Protein AF-A0A2R5GKS1-F1 (afdb_monomer)

Solvent-accessible surface area (backbone atoms only — not comparable to full-atom values): 8766 Å² total; per-residue (Å²): 135,91,81,85,89,78,91,80,81,82,84,73,78,76,71,81,72,79,68,82,70,74,84,66,84,67,75,66,77,60,53,44,50,83,87,77,69,72,64,40,99,83,60,51,56,92,70,84,82,55,65,51,58,70,68,56,69,75,50,54,72,68,56,51,54,52,48,49,53,53,48,49,44,53,51,51,18,53,49,47,48,46,50,50,21,56,75,70,74,42,83,54,73,51,62,64,53,60,56,35,47,52,50,25,54,51,36,50,54,51,53,53,50,53,51,53,51,52,52,50,54,53,50,54,50,55,63,63,54,51,65,62,58,65,63,63,72,75,75,121

Nearest PDB structures (foldseek):
  8any-assembly1_Y  TM=9.405E-01  e=8.707E-08  Homo sapiens
  6gaw-assembly1_B2  TM=9.297E-01  e=1.947E-07  Sus scrofa
  6zsb-assembly1_XY  TM=9.346E-01  e=1.457E-06  Homo sapiens
  7a5f-assembly1_Y3  TM=9.321E-01  e=2.445E-06  Homo sapiens
  9g6k-assembly1_Lg  TM=7.516E-01  e=5.779E-05  To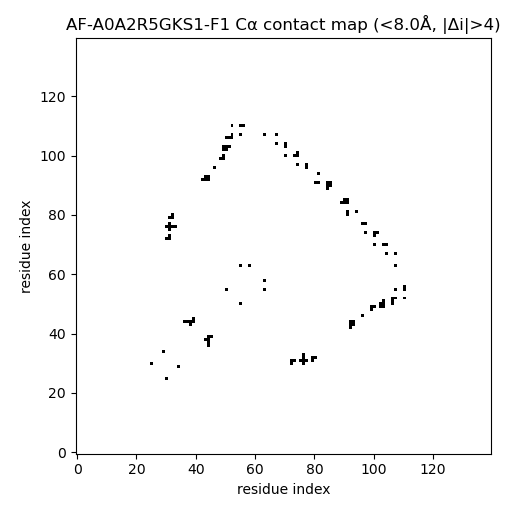xoplasma gondii

Structure (mmCIF, N/CA/C/O backbone):
data_AF-A0A2R5GKS1-F1
#
_entry.id   AF-A0A2R5GKS1-F1
#
loop_
_atom_site.group_PDB
_atom_site.id
_atom_site.type_symbol
_atom_site.label_atom_id
_atom_site.label_alt_id
_atom_site.label_comp_id
_atom_site.label_asym_id
_atom_site.label_entity_id
_atom_site.label_seq_id
_atom_site.pdbx_PDB_ins_code
_atom_site.Cartn_x
_atom_site.Cartn_y
_atom_site.Cartn_z
_atom_site.occupancy
_atom_site.B_iso_or_equiv
_atom_site.auth_seq_id
_atom_site.auth_comp_id
_atom_site.auth_asym_id
_atom_site.auth_atom_id
_atom_site.pdbx_PDB_model_num
ATOM 1 N N . MET A 1 1 ? 81.999 1.667 -8.597 1.00 43.00 1 MET A N 1
ATOM 2 C CA . MET A 1 1 ? 81.375 2.590 -9.567 1.00 43.00 1 MET A CA 1
ATOM 3 C C . MET A 1 1 ? 79.863 2.513 -9.422 1.00 43.00 1 MET A C 1
ATOM 5 O O . MET A 1 1 ? 79.285 1.482 -9.735 1.00 43.00 1 MET A O 1
ATOM 9 N N . LEU A 1 2 ? 79.250 3.573 -8.886 1.00 41.72 2 LEU A N 1
ATOM 10 C CA . LEU A 1 2 ? 77.799 3.780 -8.851 1.00 41.72 2 LEU A CA 1
ATOM 11 C C . LEU A 1 2 ? 77.247 3.908 -10.277 1.00 41.72 2 LEU A C 1
ATOM 13 O O . LEU A 1 2 ? 77.771 4.713 -11.044 1.00 41.72 2 LEU A O 1
ATOM 17 N N . ARG A 1 3 ? 76.122 3.250 -10.575 1.00 40.34 3 ARG A N 1
ATOM 18 C CA . ARG A 1 3 ? 75.116 3.781 -11.506 1.00 40.34 3 ARG A CA 1
ATOM 19 C C . ARG A 1 3 ? 73.711 3.455 -11.003 1.00 40.34 3 ARG A C 1
ATOM 21 O O . ARG A 1 3 ? 73.322 2.300 -10.896 1.00 40.34 3 ARG A O 1
ATOM 28 N N . ALA A 1 4 ? 73.004 4.527 -10.663 1.00 39.84 4 ALA A N 1
ATOM 29 C CA . ALA A 1 4 ? 71.576 4.594 -10.394 1.00 39.84 4 ALA A CA 1
ATOM 30 C C . ALA A 1 4 ? 70.782 4.791 -11.703 1.00 39.84 4 ALA A C 1
ATOM 32 O O . ALA A 1 4 ? 71.391 4.966 -12.760 1.00 39.84 4 ALA A O 1
ATOM 33 N N . ALA A 1 5 ? 69.450 4.901 -11.553 1.00 39.59 5 ALA A N 1
ATOM 34 C CA . ALA A 1 5 ? 68.423 5.335 -12.521 1.00 39.59 5 ALA A CA 1
ATOM 35 C C . ALA A 1 5 ? 67.698 4.159 -13.222 1.00 39.59 5 ALA A C 1
ATOM 37 O O . ALA A 1 5 ? 68.343 3.267 -13.747 1.00 39.59 5 ALA A O 1
ATOM 38 N N . ARG A 1 6 ? 66.363 4.074 -13.319 1.00 37.34 6 ARG A N 1
ATOM 39 C CA . ARG A 1 6 ? 65.257 4.993 -12.995 1.00 37.34 6 ARG A CA 1
ATOM 40 C C . ARG A 1 6 ? 63.947 4.208 -13.167 1.00 37.34 6 ARG A C 1
ATOM 42 O O . ARG A 1 6 ? 63.742 3.608 -14.217 1.00 37.34 6 ARG A O 1
ATOM 49 N N . ALA A 1 7 ? 63.061 4.231 -12.174 1.00 41.34 7 ALA A N 1
ATOM 50 C CA . ALA A 1 7 ? 61.685 3.761 -12.329 1.00 41.34 7 ALA A CA 1
ATOM 51 C C . ALA A 1 7 ? 60.880 4.811 -13.115 1.00 41.34 7 ALA A C 1
ATOM 53 O O . ALA A 1 7 ? 60.868 5.986 -12.742 1.00 41.34 7 ALA A O 1
ATOM 54 N N . ALA A 1 8 ? 60.231 4.405 -14.208 1.00 45.56 8 ALA A N 1
ATOM 55 C CA . ALA A 1 8 ? 59.293 5.235 -14.959 1.00 45.56 8 ALA A CA 1
ATOM 56 C C . ALA A 1 8 ? 57.865 4.793 -14.615 1.00 45.56 8 ALA A C 1
ATOM 58 O O . ALA A 1 8 ? 57.483 3.648 -14.846 1.00 45.56 8 ALA A O 1
ATOM 59 N N . GLY A 1 9 ? 57.118 5.700 -13.985 1.00 36.62 9 GLY A N 1
ATOM 60 C CA . GLY A 1 9 ? 55.786 5.455 -13.451 1.00 36.62 9 GLY A CA 1
ATOM 61 C C . GLY A 1 9 ? 54.719 5.283 -14.529 1.00 36.62 9 GLY A C 1
ATOM 62 O O . GLY A 1 9 ? 54.640 6.055 -15.482 1.00 36.62 9 GLY A O 1
ATOM 63 N N . ALA A 1 10 ? 53.851 4.295 -14.321 1.00 44.72 10 ALA A N 1
ATOM 64 C CA . ALA A 1 10 ? 52.576 4.191 -15.010 1.00 44.72 10 ALA A CA 1
ATOM 65 C C . ALA A 1 10 ? 51.604 5.225 -14.418 1.00 44.72 10 ALA A C 1
ATOM 67 O O . ALA A 1 10 ? 51.162 5.104 -13.274 1.00 44.72 10 ALA A O 1
ATOM 68 N N . LEU A 1 11 ? 51.270 6.254 -15.198 1.00 41.47 11 LEU A N 1
ATOM 69 C CA . LEU A 1 11 ? 50.179 7.181 -14.902 1.00 41.47 11 LEU A CA 1
ATOM 70 C C . LEU A 1 11 ? 48.841 6.458 -15.112 1.00 41.47 11 LEU A C 1
ATOM 72 O O . LEU A 1 11 ? 48.216 6.552 -16.165 1.00 41.47 11 LEU A O 1
ATOM 76 N N . ALA A 1 12 ? 48.396 5.721 -14.096 1.00 51.88 12 ALA A N 1
ATOM 77 C CA . ALA A 1 12 ? 47.012 5.285 -14.004 1.00 51.88 12 ALA A CA 1
ATOM 78 C C . ALA A 1 12 ? 46.148 6.517 -13.697 1.00 51.88 12 ALA A C 1
ATOM 80 O O . ALA A 1 12 ? 46.089 6.989 -12.560 1.00 51.88 12 ALA A O 1
ATOM 81 N N . GLY A 1 13 ? 45.497 7.062 -14.726 1.00 43.28 13 GLY A N 1
ATOM 82 C CA . GLY A 1 13 ? 44.463 8.075 -14.557 1.00 43.28 13 GLY A CA 1
ATOM 83 C C . GLY A 1 13 ? 43.377 7.538 -13.628 1.00 43.28 13 GLY A C 1
ATOM 84 O O . GLY A 1 13 ? 42.601 6.660 -14.006 1.00 43.28 13 GLY A O 1
ATOM 85 N N . ARG A 1 14 ? 43.336 8.047 -12.392 1.00 49.50 14 ARG A N 1
ATOM 86 C CA . ARG A 1 14 ? 42.226 7.820 -11.466 1.00 49.50 14 ARG A CA 1
ATOM 87 C C . ARG A 1 14 ? 40.958 8.333 -12.141 1.00 49.50 14 ARG A C 1
ATOM 89 O O . ARG A 1 14 ? 40.774 9.540 -12.272 1.00 49.50 14 ARG A O 1
ATOM 96 N N . ARG A 1 15 ? 40.076 7.422 -12.564 1.00 52.66 15 ARG A N 1
ATOM 97 C CA . ARG A 1 15 ? 38.687 7.791 -12.852 1.00 52.66 15 ARG A CA 1
ATOM 98 C C . ARG A 1 15 ? 38.113 8.360 -11.553 1.00 52.66 15 ARG A C 1
ATOM 100 O O . ARG A 1 15 ? 38.310 7.727 -10.511 1.00 52.66 15 ARG A O 1
ATOM 107 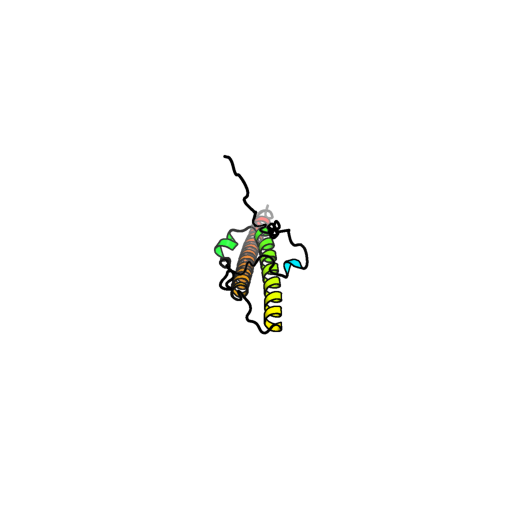N N . PRO A 1 16 ? 37.445 9.523 -11.571 1.00 43.19 16 PRO A N 1
ATOM 108 C CA . PRO A 1 16 ? 36.733 9.979 -10.395 1.00 43.19 16 PRO A CA 1
ATOM 109 C C . PRO A 1 16 ? 35.674 8.922 -10.085 1.00 43.19 16 PRO A C 1
ATOM 111 O O . PRO A 1 16 ? 34.729 8.726 -10.846 1.00 43.19 16 PRO A O 1
ATOM 114 N N . THR A 1 17 ? 35.867 8.191 -8.989 1.00 58.03 17 THR A N 1
ATOM 115 C CA . THR A 1 17 ? 34.786 7.448 -8.356 1.00 58.03 17 THR A CA 1
ATOM 116 C C . THR A 1 17 ? 33.742 8.498 -8.021 1.00 58.03 17 THR A C 1
ATOM 118 O O . THR A 1 17 ? 34.000 9.356 -7.173 1.00 58.03 17 THR A O 1
ATOM 121 N N . VAL A 1 18 ? 32.617 8.500 -8.738 1.00 58.69 18 VAL A N 1
ATOM 122 C CA . VAL A 1 18 ? 31.450 9.292 -8.354 1.00 58.69 18 VAL A CA 1
ATOM 123 C C . VAL A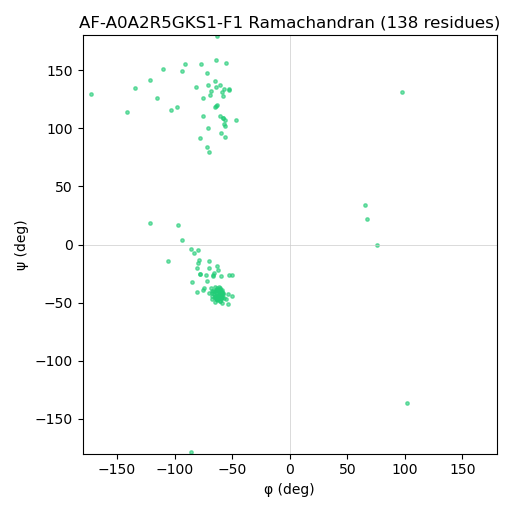 1 18 ? 31.122 8.829 -6.943 1.00 58.69 18 VAL A C 1
ATOM 125 O O . VAL A 1 18 ? 30.652 7.711 -6.750 1.00 58.69 18 VAL A O 1
ATOM 128 N N . GLY A 1 19 ? 31.515 9.636 -5.956 1.00 46.16 19 GLY A N 1
ATOM 129 C CA . GLY A 1 19 ? 31.265 9.344 -4.556 1.00 46.16 19 GLY A CA 1
ATOM 130 C C . GLY A 1 19 ? 29.779 9.079 -4.403 1.00 46.16 19 GLY A C 1
ATOM 131 O O . GLY A 1 19 ? 28.972 9.819 -4.972 1.00 46.16 19 GLY A O 1
ATOM 132 N N . ALA A 1 20 ? 29.440 8.000 -3.695 1.00 57.28 20 ALA A N 1
ATOM 133 C CA . ALA A 1 20 ? 28.069 7.656 -3.363 1.00 57.28 20 ALA A CA 1
ATOM 134 C C . ALA A 1 20 ? 27.382 8.925 -2.847 1.00 57.28 20 ALA A C 1
ATOM 136 O O . ALA A 1 20 ? 27.707 9.433 -1.770 1.00 57.28 20 ALA A O 1
ATOM 137 N N . ARG A 1 21 ? 26.496 9.496 -3.673 1.00 48.41 21 ARG A N 1
ATOM 138 C CA . ARG A 1 21 ? 25.692 10.641 -3.263 1.00 48.41 21 ARG A CA 1
ATOM 139 C C . ARG A 1 21 ? 24.927 10.176 -2.026 1.00 48.41 21 ARG A C 1
ATOM 141 O O . ARG A 1 21 ? 24.276 9.132 -2.110 1.00 48.41 21 ARG A O 1
ATOM 148 N N . PRO A 1 22 ? 24.972 10.906 -0.897 1.00 48.22 22 PRO A N 1
ATOM 149 C CA . PRO A 1 22 ? 24.024 10.635 0.172 1.00 48.22 22 PRO A CA 1
ATOM 150 C C . PRO A 1 22 ? 22.634 10.685 -0.461 1.00 48.22 22 PRO A C 1
ATOM 152 O O . PRO A 1 22 ? 22.384 11.578 -1.275 1.00 48.22 22 PRO A O 1
ATOM 155 N N . ALA A 1 23 ? 21.784 9.698 -0.163 1.00 56.12 23 ALA A N 1
ATOM 156 C CA . ALA A 1 23 ? 20.437 9.602 -0.712 1.00 56.12 23 ALA A CA 1
ATOM 157 C C . ALA A 1 23 ? 19.691 10.901 -0.389 1.00 56.12 23 ALA A C 1
ATOM 159 O O . ALA A 1 23 ? 19.152 11.073 0.704 1.00 56.12 23 ALA A O 1
ATOM 160 N N . ALA A 1 24 ? 19.740 11.857 -1.318 1.00 56.25 24 ALA A N 1
ATOM 161 C CA . ALA A 1 24 ? 19.041 13.112 -1.184 1.00 56.25 24 ALA A CA 1
ATOM 162 C C . ALA A 1 24 ? 17.576 12.744 -0.993 1.00 56.25 24 ALA A C 1
ATOM 164 O O . ALA A 1 24 ? 17.062 11.874 -1.700 1.00 56.25 24 ALA A O 1
ATOM 165 N N . VAL A 1 25 ? 16.918 13.364 -0.014 1.00 60.22 25 VAL A N 1
ATOM 166 C CA . VAL A 1 25 ? 15.468 13.260 0.109 1.00 60.22 25 VAL A CA 1
ATOM 167 C C . VAL A 1 25 ? 14.909 13.825 -1.192 1.00 60.22 25 VAL A C 1
ATOM 169 O O . VAL A 1 25 ? 14.831 15.042 -1.355 1.00 60.22 25 VAL A O 1
ATOM 172 N N . THR A 1 26 ? 14.609 12.949 -2.148 1.00 63.84 26 THR A N 1
ATOM 173 C CA . THR A 1 26 ? 13.993 13.318 -3.411 1.00 63.84 26 THR A CA 1
ATOM 174 C C . THR A 1 26 ? 12.613 13.841 -3.067 1.00 63.84 26 THR A C 1
ATOM 176 O O . THR A 1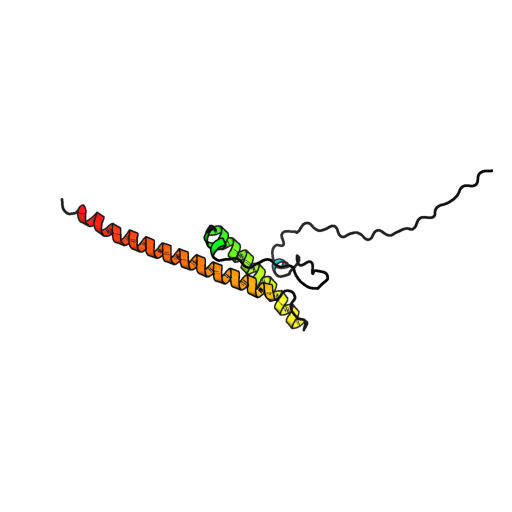 26 ? 11.813 13.157 -2.432 1.00 63.84 26 THR A O 1
ATOM 179 N N . ARG A 1 27 ? 12.387 15.113 -3.390 1.00 75.81 27 ARG A N 1
ATOM 180 C CA . ARG A 1 27 ? 11.109 15.792 -3.206 1.00 75.81 27 ARG A CA 1
ATOM 181 C C . ARG A 1 27 ? 10.593 16.153 -4.589 1.00 75.81 27 ARG A C 1
ATOM 183 O O . ARG A 1 27 ? 11.306 16.807 -5.346 1.00 75.81 27 ARG A O 1
ATOM 190 N N . GLY A 1 28 ? 9.368 15.746 -4.911 1.00 86.50 28 GLY A N 1
ATOM 191 C CA . GLY A 1 28 ? 8.703 16.124 -6.162 1.00 86.50 28 GLY A CA 1
ATOM 192 C C . GLY A 1 28 ? 8.717 15.027 -7.227 1.00 86.50 28 GLY A C 1
ATOM 193 O O . GLY A 1 28 ? 8.422 13.872 -6.928 1.00 86.50 28 GLY A O 1
ATOM 194 N N . ILE A 1 29 ? 9.003 15.388 -8.484 1.00 87.81 29 ILE A N 1
ATOM 195 C CA . ILE A 1 29 ? 8.821 14.488 -9.641 1.00 87.81 29 ILE A CA 1
ATOM 196 C C . ILE A 1 29 ? 9.768 13.281 -9.628 1.00 87.81 29 ILE A C 1
ATOM 198 O O . ILE A 1 29 ? 9.426 12.217 -10.132 1.00 87.81 29 ILE A O 1
ATOM 202 N N . GLU A 1 30 ? 10.919 13.424 -8.975 1.00 86.75 30 GLU A N 1
ATOM 203 C CA . GLU A 1 30 ? 11.917 12.363 -8.819 1.00 86.75 30 GLU A CA 1
ATOM 204 C C . GLU A 1 30 ? 11.379 11.156 -8.034 1.00 86.75 30 GLU A C 1
ATOM 206 O O . GLU A 1 30 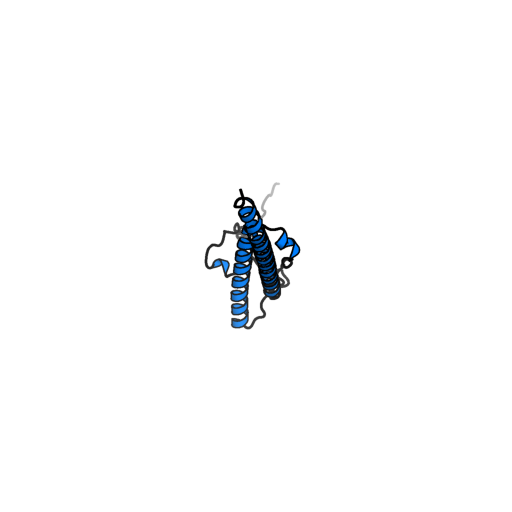? 11.883 10.047 -8.173 1.00 86.75 30 GLU A O 1
ATOM 211 N N . GLU A 1 31 ? 10.326 11.333 -7.227 1.00 88.25 31 GLU A N 1
ATOM 212 C CA . GLU A 1 31 ? 9.699 10.236 -6.478 1.00 88.25 31 GLU A CA 1
ATOM 213 C C . GLU A 1 31 ? 8.942 9.244 -7.382 1.00 88.25 31 GLU A C 1
ATOM 215 O O . GLU A 1 31 ? 8.596 8.152 -6.931 1.00 88.25 31 GLU A O 1
ATOM 220 N N . PHE A 1 32 ? 8.686 9.603 -8.645 1.00 89.44 32 PHE A N 1
ATOM 221 C CA . PHE A 1 32 ? 8.052 8.731 -9.638 1.00 89.44 32 PHE A CA 1
ATOM 222 C C . PHE A 1 32 ? 9.039 7.822 -10.376 1.00 89.44 32 PHE A C 1
ATOM 224 O O . PHE A 1 32 ? 8.601 6.998 -11.180 1.00 89.44 32 PHE A O 1
ATOM 231 N N . PHE A 1 33 ? 10.340 7.950 -10.124 1.00 87.69 33 PHE A N 1
ATOM 232 C CA . PHE A 1 33 ? 11.374 7.156 -10.780 1.00 87.69 33 PHE A CA 1
ATOM 233 C C . PHE A 1 33 ? 12.179 6.375 -9.740 1.00 87.69 33 PHE A C 1
ATOM 235 O O . PHE A 1 33 ? 12.452 6.870 -8.643 1.00 87.69 33 PHE A O 1
ATOM 242 N N . ASP A 1 34 ? 12.560 5.137 -10.062 1.00 80.75 34 ASP A N 1
ATOM 243 C CA . ASP A 1 34 ? 13.379 4.329 -9.163 1.00 80.75 34 ASP A CA 1
ATOM 244 C C . ASP A 1 34 ? 14.847 4.769 -9.235 1.00 80.75 34 ASP A C 1
ATOM 246 O O . ASP A 1 34 ? 15.632 4.318 -10.066 1.00 80.75 34 ASP A O 1
ATOM 250 N N . VAL A 1 35 ? 15.213 5.699 -8.353 1.00 69.38 35 VAL A N 1
ATOM 251 C CA . VAL A 1 35 ? 16.599 6.169 -8.178 1.00 69.38 35 VAL A CA 1
ATOM 252 C C . VAL A 1 35 ? 17.421 5.187 -7.326 1.00 69.38 35 VAL A C 1
ATOM 254 O O . VAL A 1 35 ? 18.644 5.279 -7.280 1.00 69.38 35 VAL A O 1
ATOM 257 N N . ARG A 1 36 ? 16.759 4.262 -6.612 1.00 61.72 36 ARG A N 1
ATOM 258 C CA . ARG A 1 36 ? 17.367 3.406 -5.576 1.00 61.72 36 ARG A CA 1
ATOM 259 C C . ARG A 1 36 ? 17.583 1.961 -6.011 1.00 61.72 36 ARG A C 1
ATOM 261 O O . ARG A 1 36 ? 18.307 1.245 -5.327 1.00 61.72 36 ARG A O 1
ATOM 268 N N . GLY A 1 37 ? 16.969 1.534 -7.109 1.00 57.47 37 GLY A N 1
ATOM 269 C CA . GLY A 1 37 ? 17.153 0.211 -7.682 1.00 57.47 37 GLY A CA 1
ATOM 270 C C . GLY A 1 37 ? 18.541 0.052 -8.291 1.00 57.47 37 GLY A C 1
ATOM 271 O O . GLY A 1 37 ? 18.695 0.123 -9.511 1.00 57.47 37 GLY A O 1
ATOM 272 N N . GLU A 1 38 ? 19.552 -0.205 -7.459 1.00 54.56 38 GLU A N 1
ATOM 273 C CA . GLU A 1 38 ? 20.723 -0.948 -7.917 1.00 54.56 38 GLU A CA 1
ATOM 274 C C . GLU A 1 38 ? 20.204 -2.282 -8.455 1.00 54.56 38 GLU A C 1
ATOM 276 O O . GLU A 1 38 ? 19.746 -3.155 -7.719 1.00 54.56 38 GLU A O 1
ATOM 281 N N . LYS A 1 39 ? 20.162 -2.390 -9.782 1.00 59.19 39 LYS A N 1
ATOM 282 C CA . LYS A 1 39 ? 19.820 -3.633 -10.458 1.00 59.19 39 LYS A CA 1
ATOM 283 C C . LYS A 1 39 ? 20.919 -4.619 -10.084 1.00 59.19 39 LYS A C 1
ATOM 285 O O . LYS A 1 39 ? 22.082 -4.355 -10.393 1.00 59.19 39 LYS A O 1
ATOM 290 N N . SER A 1 40 ? 20.571 -5.723 -9.424 1.00 56.56 40 SER A N 1
ATOM 291 C CA . SER A 1 40 ? 21.535 -6.799 -9.201 1.00 56.56 40 SER A CA 1
ATOM 292 C C . SER A 1 40 ? 22.105 -7.248 -10.550 1.00 56.56 40 SER A C 1
ATOM 294 O O . SER A 1 40 ? 21.468 -7.063 -11.593 1.00 56.56 40 SER A O 1
ATOM 296 N N . THR A 1 41 ? 23.297 -7.846 -10.541 1.00 55.69 41 THR A N 1
ATOM 297 C CA . THR A 1 41 ? 23.989 -8.336 -11.751 1.00 55.69 41 THR A CA 1
ATOM 298 C C . THR A 1 41 ? 23.102 -9.212 -12.637 1.00 55.69 41 THR A C 1
ATOM 300 O O . THR A 1 41 ? 23.268 -9.231 -13.853 1.00 55.69 41 THR A O 1
ATOM 303 N N . ASP A 1 42 ? 22.111 -9.860 -12.025 1.00 59.22 42 ASP A N 1
ATOM 304 C CA . ASP A 1 42 ? 21.210 -10.826 -12.647 1.00 59.22 42 ASP A CA 1
ATOM 305 C C . ASP A 1 42 ? 19.903 -10.183 -13.160 1.00 59.22 42 ASP A C 1
ATOM 307 O O . ASP A 1 42 ? 18.995 -10.868 -13.622 1.00 59.22 42 ASP A O 1
ATOM 311 N N . GLY A 1 43 ? 19.767 -8.855 -13.056 1.00 61.31 43 GLY A N 1
ATOM 312 C CA . GLY A 1 43 ? 18.564 -8.113 -13.447 1.00 61.31 43 GLY A CA 1
ATOM 313 C C . GLY A 1 43 ? 17.396 -8.233 -12.461 1.00 61.31 43 GLY A C 1
ATOM 314 O O . GLY A 1 43 ? 16.350 -7.618 -12.671 1.00 61.31 43 GLY A O 1
ATOM 315 N N . THR A 1 44 ? 17.560 -8.987 -11.374 1.00 65.88 44 THR A N 1
ATOM 316 C CA . THR A 1 44 ? 16.574 -9.119 -10.298 1.00 65.88 44 THR A CA 1
ATOM 317 C C . THR A 1 44 ? 16.674 -7.934 -9.339 1.00 65.88 44 THR A C 1
ATOM 319 O O . THR A 1 44 ? 17.767 -7.535 -8.955 1.00 65.88 44 THR A O 1
ATOM 322 N N . VAL A 1 45 ? 15.539 -7.362 -8.930 1.00 72.81 45 VAL A N 1
ATOM 323 C CA . VAL A 1 45 ? 15.502 -6.334 -7.876 1.00 72.81 45 VAL A CA 1
ATOM 324 C C . VAL A 1 45 ? 15.130 -7.018 -6.570 1.00 72.81 45 VAL A C 1
ATOM 326 O O . VAL A 1 45 ? 14.039 -7.591 -6.451 1.00 72.81 45 VAL A O 1
ATOM 329 N N . GLU A 1 46 ? 16.029 -6.965 -5.590 1.00 78.25 46 GLU A N 1
ATOM 330 C CA . GLU A 1 46 ? 15.766 -7.494 -4.256 1.00 78.25 46 GLU A CA 1
ATOM 331 C C . GLU A 1 46 ? 14.621 -6.719 -3.602 1.00 78.25 46 GLU A C 1
ATOM 333 O O . GLU A 1 46 ? 14.657 -5.498 -3.451 1.00 78.25 46 GLU A O 1
ATOM 338 N N . THR A 1 47 ? 13.542 -7.423 -3.253 1.00 83.88 47 THR A N 1
ATOM 339 C CA . THR A 1 47 ? 12.329 -6.792 -2.723 1.00 83.88 47 THR A CA 1
ATOM 340 C C . THR A 1 47 ? 11.821 -7.540 -1.509 1.00 83.88 47 THR A C 1
ATOM 342 O O . THR A 1 47 ? 11.684 -8.765 -1.522 1.00 83.88 47 THR A O 1
ATOM 345 N N . GLY A 1 48 ? 11.461 -6.785 -0.472 1.00 88.94 48 GLY A N 1
ATOM 346 C CA . GLY A 1 48 ? 10.926 -7.337 0.767 1.00 88.94 48 GLY A CA 1
ATOM 347 C C . GLY A 1 48 ? 9.586 -8.070 0.613 1.00 88.94 48 GLY A C 1
ATOM 348 O O . GLY A 1 48 ? 8.990 -8.182 -0.468 1.00 88.94 48 GLY A O 1
ATOM 349 N N . ARG A 1 49 ? 9.100 -8.578 1.746 1.00 93.81 49 ARG A N 1
ATOM 350 C CA . ARG A 1 49 ? 7.792 -9.231 1.893 1.00 93.81 49 ARG A CA 1
ATOM 351 C C . ARG A 1 49 ? 6.658 -8.197 1.934 1.00 93.81 49 ARG A C 1
ATOM 353 O O . ARG A 1 49 ? 6.860 -7.054 2.327 1.00 93.81 49 ARG A O 1
ATOM 360 N N . ALA A 1 50 ? 5.446 -8.605 1.557 1.00 95.50 50 ALA A N 1
ATOM 361 C CA . ALA A 1 50 ? 4.244 -7.791 1.753 1.00 95.50 50 ALA A CA 1
ATOM 362 C C . ALA A 1 50 ? 3.829 -7.730 3.237 1.00 95.50 50 ALA A C 1
ATOM 364 O O . ALA A 1 50 ? 3.957 -8.726 3.951 1.00 95.50 50 ALA A O 1
ATOM 365 N N . TRP A 1 51 ? 3.244 -6.606 3.660 1.00 97.00 51 TRP A N 1
ATOM 366 C CA . TRP A 1 51 ? 2.728 -6.409 5.020 1.00 97.00 51 TRP A CA 1
ATOM 367 C C . TRP A 1 51 ? 1.625 -7.411 5.363 1.00 97.00 51 TRP A C 1
ATOM 369 O O . TRP A 1 51 ? 0.733 -7.666 4.545 1.00 97.00 51 TRP A O 1
ATOM 379 N N . THR A 1 52 ? 1.650 -7.964 6.575 1.00 97.50 52 THR A N 1
ATOM 380 C CA . THR A 1 52 ? 0.572 -8.828 7.093 1.00 97.50 52 THR A CA 1
ATOM 381 C C . THR A 1 52 ? -0.487 -8.048 7.845 1.00 97.50 52 THR A C 1
ATOM 383 O O . THR A 1 52 ? -0.223 -6.975 8.372 1.00 97.50 52 THR A O 1
ATOM 386 N N . ALA A 1 53 ? -1.703 -8.595 7.900 1.00 96.75 53 ALA A N 1
ATOM 387 C CA . ALA A 1 53 ? -2.781 -7.985 8.671 1.00 96.75 53 ALA A CA 1
ATOM 388 C C . ALA A 1 53 ? -2.420 -7.887 10.163 1.00 96.75 53 ALA A C 1
ATOM 390 O O . ALA A 1 53 ? -2.683 -6.858 10.775 1.00 96.75 53 ALA A O 1
ATOM 391 N N . ASP A 1 54 ? -1.751 -8.901 10.716 1.00 97.38 54 ASP A N 1
ATOM 392 C CA . ASP A 1 54 ? -1.389 -8.945 12.137 1.00 97.38 54 ASP A CA 1
ATOM 393 C C . ASP A 1 54 ? -0.399 -7.837 12.511 1.00 97.38 54 ASP A C 1
ATOM 395 O O . ASP A 1 54 ? -0.643 -7.094 13.458 1.00 97.38 54 ASP A O 1
ATOM 399 N N . GLU A 1 55 ? 0.645 -7.618 11.703 1.00 96.44 55 GLU A N 1
ATOM 400 C CA . GLU A 1 55 ? 1.574 -6.491 11.888 1.00 96.44 55 GLU A CA 1
ATOM 401 C C . GLU A 1 55 ? 0.853 -5.135 11.824 1.00 96.44 55 GLU A C 1
ATOM 403 O O . GLU A 1 55 ? 1.165 -4.225 12.591 1.00 96.44 55 GLU A O 1
ATOM 408 N N . LEU A 1 56 ? -0.120 -4.989 10.917 1.00 97.44 56 LEU A N 1
ATOM 409 C CA . LEU A 1 56 ? -0.867 -3.742 10.728 1.00 97.44 56 LEU A CA 1
ATOM 410 C C . LEU A 1 56 ? -1.842 -3.469 11.881 1.00 97.44 56 LEU A C 1
ATOM 412 O O . LEU A 1 56 ? -2.067 -2.308 12.229 1.00 97.44 56 LEU A O 1
ATOM 416 N N . ARG A 1 57 ? -2.389 -4.514 12.514 1.00 96.88 57 ARG A N 1
ATOM 417 C CA . ARG A 1 57 ? -3.269 -4.378 13.686 1.00 96.88 57 ARG A CA 1
ATOM 418 C C . ARG A 1 57 ? -2.546 -3.825 14.909 1.00 96.88 57 ARG A C 1
ATOM 420 O O . ARG A 1 57 ? -3.199 -3.181 15.723 1.00 96.88 57 ARG A O 1
ATOM 427 N N . LEU A 1 58 ? -1.228 -3.990 14.998 1.00 97.12 58 LEU A N 1
ATOM 428 C CA . LEU A 1 58 ? -0.411 -3.467 16.098 1.00 97.12 58 LEU A CA 1
ATOM 429 C C . LEU A 1 58 ? -0.009 -1.991 15.921 1.00 97.12 58 LEU A C 1
ATOM 431 O O . LEU A 1 58 ? 0.580 -1.404 16.825 1.00 97.12 58 LEU A O 1
ATOM 435 N N . LYS A 1 59 ? -0.285 -1.370 14.765 1.00 96.94 59 LYS A N 1
ATOM 436 C CA . LYS A 1 59 ? 0.139 0.011 14.471 1.00 96.94 59 LYS A CA 1
ATOM 437 C C . LYS A 1 59 ? -0.918 1.056 14.817 1.00 96.94 59 LYS A C 1
ATOM 439 O O . LYS A 1 59 ? -2.125 0.810 14.702 1.00 96.94 59 LYS A O 1
ATOM 444 N N . SER A 1 60 ? -0.453 2.250 15.187 1.00 97.38 60 SER A N 1
ATOM 445 C CA . SER A 1 60 ? -1.305 3.418 15.431 1.00 97.38 60 SER A CA 1
ATOM 446 C C . SER A 1 60 ? -2.020 3.867 14.147 1.00 97.38 60 SER A C 1
ATOM 448 O O . SER A 1 60 ? -1.596 3.545 13.034 1.00 97.38 60 SER A O 1
ATOM 450 N N . PHE A 1 61 ? -3.123 4.613 14.275 1.00 95.69 61 PHE A N 1
ATOM 451 C CA . PHE A 1 61 ? -3.823 5.155 13.103 1.00 95.69 61 PHE A CA 1
ATOM 452 C C . PHE A 1 61 ? -2.929 6.100 12.283 1.00 95.69 61 PHE A C 1
ATOM 454 O O . PHE A 1 61 ? -2.955 6.057 11.053 1.00 95.69 61 PHE A O 1
ATOM 461 N N . ASP A 1 62 ? -2.095 6.902 12.951 1.00 97.56 62 ASP A N 1
ATOM 462 C CA . ASP A 1 62 ? -1.182 7.827 12.280 1.00 97.56 62 ASP A CA 1
ATOM 463 C C . ASP A 1 62 ? -0.091 7.089 11.487 1.00 97.56 62 ASP A C 1
ATOM 465 O O . ASP A 1 62 ? 0.195 7.449 10.343 1.00 97.56 62 ASP A O 1
ATOM 469 N N . ASP A 1 63 ? 0.448 5.994 12.028 1.00 97.31 63 ASP A N 1
ATOM 470 C CA . ASP A 1 63 ? 1.421 5.162 11.312 1.00 97.31 63 ASP A CA 1
ATOM 471 C C . ASP A 1 63 ? 0.795 4.447 10.116 1.00 97.31 63 ASP A C 1
ATOM 473 O O . ASP A 1 63 ? 1.406 4.389 9.050 1.00 97.31 63 ASP A O 1
ATOM 477 N N . LEU A 1 64 ? -0.440 3.947 10.246 1.00 97.31 64 LEU A N 1
ATOM 478 C CA . LEU A 1 64 ? -1.167 3.361 9.116 1.00 97.31 64 LEU A CA 1
ATOM 479 C C . LEU A 1 64 ? -1.429 4.397 8.018 1.00 97.31 64 LEU A C 1
ATOM 481 O O . LEU A 1 64 ? -1.285 4.090 6.834 1.00 97.31 64 LEU A O 1
ATOM 485 N N . ARG A 1 65 ? -1.763 5.635 8.394 1.00 97.38 65 ARG A N 1
ATOM 486 C CA . ARG A 1 65 ? -1.944 6.745 7.453 1.00 97.38 65 ARG A CA 1
ATOM 487 C C . ARG A 1 65 ? -0.641 7.080 6.727 1.00 97.38 65 ARG A C 1
ATOM 489 O O . ARG A 1 65 ? -0.643 7.185 5.502 1.00 97.38 65 ARG A O 1
ATOM 496 N N . LYS A 1 66 ? 0.480 7.197 7.445 1.00 97.75 66 LYS A N 1
ATOM 497 C CA . LYS A 1 66 ? 1.810 7.405 6.839 1.00 97.75 66 LYS A CA 1
ATOM 498 C C . LYS A 1 66 ? 2.181 6.253 5.909 1.00 97.75 66 LYS A C 1
ATOM 500 O O . LYS A 1 66 ? 2.592 6.485 4.773 1.00 97.75 66 LYS A O 1
ATOM 505 N N . LEU A 1 67 ? 1.977 5.015 6.359 1.00 97.12 67 LEU A N 1
ATOM 506 C CA . LEU A 1 67 ? 2.255 3.813 5.581 1.00 97.12 67 LEU A CA 1
ATOM 507 C C . LEU A 1 67 ? 1.436 3.772 4.289 1.00 97.12 67 LEU A C 1
ATOM 509 O O . LEU A 1 67 ? 1.978 3.435 3.239 1.00 97.12 67 LEU A O 1
ATOM 513 N N . TRP A 1 68 ? 0.161 4.160 4.335 1.00 97.25 68 TRP A N 1
ATOM 514 C CA . TRP A 1 68 ? -0.672 4.262 3.139 1.00 97.25 68 TRP A CA 1
ATOM 515 C C . TRP A 1 68 ? -0.042 5.166 2.078 1.00 97.25 68 TRP A C 1
ATOM 517 O O . TRP A 1 68 ? 0.044 4.768 0.917 1.00 97.25 68 TRP A O 1
ATOM 527 N N . PHE A 1 69 ? 0.450 6.346 2.465 1.00 96.56 69 PHE A N 1
ATOM 528 C CA . PHE A 1 69 ? 1.102 7.259 1.526 1.00 96.56 69 PHE A CA 1
ATOM 529 C C . PHE A 1 69 ? 2.441 6.727 1.019 1.00 96.56 69 PHE A C 1
ATOM 531 O O . PHE A 1 69 ? 2.729 6.865 -0.166 1.00 96.56 69 PHE A O 1
ATOM 538 N N . ILE A 1 70 ? 3.232 6.062 1.861 1.00 95.56 70 ILE A N 1
ATOM 539 C CA . ILE A 1 70 ? 4.477 5.410 1.425 1.00 95.56 70 ILE A CA 1
ATOM 540 C C . ILE A 1 70 ? 4.177 4.341 0.362 1.00 95.56 70 ILE A C 1
ATOM 542 O O . ILE A 1 70 ? 4.782 4.348 -0.708 1.00 95.56 70 ILE A O 1
ATOM 546 N N . LEU A 1 71 ? 3.193 3.472 0.615 1.00 96.31 71 LEU A N 1
ATOM 547 C CA . LEU A 1 71 ? 2.764 2.444 -0.338 1.00 96.31 71 LEU A CA 1
ATOM 548 C C . LEU A 1 71 ? 2.164 3.046 -1.612 1.00 96.31 71 LEU A C 1
ATOM 550 O O . LEU A 1 71 ? 2.354 2.504 -2.698 1.00 96.31 71 LEU A O 1
ATOM 554 N N . LEU A 1 72 ? 1.436 4.157 -1.497 1.00 96.62 72 LEU A N 1
ATOM 555 C CA . LEU A 1 72 ? 0.854 4.848 -2.643 1.00 96.62 72 LEU A CA 1
ATOM 556 C C . LEU A 1 72 ? 1.936 5.427 -3.558 1.00 96.62 72 LEU A C 1
ATOM 558 O O . LEU A 1 72 ? 1.826 5.293 -4.775 1.00 96.62 72 LEU A O 1
ATOM 562 N N . LYS A 1 73 ? 2.982 6.026 -2.982 1.00 94.69 73 LYS A N 1
ATOM 563 C CA . LYS A 1 73 ? 4.120 6.547 -3.742 1.00 94.69 73 LYS A CA 1
ATOM 564 C C . LYS A 1 73 ? 4.868 5.441 -4.474 1.00 94.69 73 LYS A C 1
ATOM 566 O O . LYS A 1 73 ? 5.055 5.544 -5.681 1.00 94.69 73 LYS A O 1
ATOM 571 N N . GLU A 1 74 ? 5.163 4.343 -3.782 1.00 93.81 74 GLU A N 1
ATOM 572 C CA . GLU A 1 74 ? 5.742 3.146 -4.400 1.00 93.81 74 GLU A CA 1
ATOM 573 C C . GLU A 1 74 ? 4.855 2.620 -5.541 1.00 93.81 74 GLU A C 1
ATOM 575 O O . GLU A 1 74 ? 5.334 2.347 -6.637 1.00 93.81 74 GLU A O 1
ATOM 580 N N . LYS A 1 75 ? 3.534 2.529 -5.331 1.00 95.31 75 LYS A N 1
ATOM 581 C CA . LYS A 1 75 ? 2.596 2.088 -6.375 1.00 95.31 75 LYS A CA 1
ATOM 582 C C . LYS A 1 75 ? 2.655 2.992 -7.607 1.00 95.31 7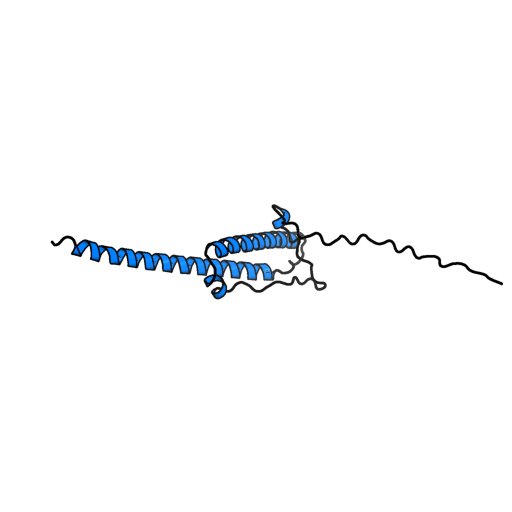5 LYS A C 1
ATOM 584 O O . LYS A 1 75 ? 2.579 2.484 -8.720 1.00 95.31 75 LYS A O 1
ATOM 589 N N . ASN A 1 76 ? 2.726 4.306 -7.414 1.00 95.56 76 ASN A N 1
ATOM 590 C CA . ASN A 1 76 ? 2.743 5.267 -8.513 1.00 95.56 76 ASN A CA 1
ATOM 591 C C . ASN A 1 76 ? 4.060 5.207 -9.293 1.00 95.56 76 ASN A C 1
ATOM 593 O O . ASN A 1 76 ? 4.013 5.185 -10.518 1.00 95.56 76 ASN A O 1
ATOM 597 N N . MET A 1 77 ? 5.190 5.079 -8.597 1.00 93.44 77 MET A N 1
ATOM 598 C CA . MET A 1 77 ? 6.502 4.847 -9.208 1.00 93.44 77 MET A CA 1
ATOM 599 C C . MET A 1 77 ? 6.526 3.533 -10.016 1.00 93.44 77 MET A C 1
ATOM 601 O O . MET A 1 77 ? 6.938 3.492 -11.169 1.00 93.44 77 MET A O 1
ATOM 605 N N . LEU A 1 78 ? 5.963 2.445 -9.491 1.00 93.56 78 LEU A N 1
ATOM 606 C CA . LEU A 1 78 ? 5.909 1.185 -10.245 1.00 93.56 78 LEU A CA 1
ATOM 607 C C . LEU A 1 78 ? 5.003 1.261 -11.483 1.00 93.56 78 LEU A C 1
ATOM 609 O O . LEU A 1 78 ? 5.176 0.504 -12.440 1.00 93.56 78 LEU A O 1
ATOM 613 N N . LEU A 1 79 ? 3.991 2.132 -11.474 1.00 94.44 79 LEU A N 1
ATOM 614 C CA . LEU A 1 79 ? 3.110 2.327 -12.626 1.00 94.44 79 LEU A CA 1
ATOM 615 C C . LEU A 1 79 ? 3.792 3.122 -13.742 1.00 94.44 79 LEU A C 1
ATOM 617 O O . LEU A 1 79 ? 3.582 2.784 -14.909 1.00 94.44 79 LEU A O 1
ATOM 621 N N . THR A 1 80 ? 4.605 4.124 -13.404 1.00 93.69 80 THR A N 1
ATOM 622 C CA . THR A 1 80 ? 5.422 4.855 -14.384 1.00 93.69 80 THR A CA 1
ATOM 623 C C . THR A 1 80 ? 6.451 3.924 -15.016 1.00 93.69 80 THR A C 1
ATOM 625 O O . THR A 1 80 ? 6.504 3.839 -16.242 1.00 93.69 80 THR A O 1
ATOM 628 N N . GLU A 1 81 ? 7.163 3.117 -14.226 1.00 90.88 81 GLU A N 1
ATOM 629 C CA . GLU A 1 81 ? 8.087 2.098 -14.750 1.00 90.88 81 GLU A CA 1
ATOM 630 C C . GLU A 1 81 ? 7.399 1.079 -15.658 1.00 90.88 81 GLU A C 1
ATOM 632 O O . GLU A 1 81 ? 7.881 0.770 -16.748 1.00 90.88 81 GLU A O 1
ATOM 637 N N . LYS A 1 82 ? 6.232 0.573 -15.247 1.00 92.81 82 LYS A N 1
ATOM 638 C CA . LYS A 1 82 ? 5.454 -0.368 -16.058 1.00 92.81 82 LYS A CA 1
ATOM 639 C C . LYS A 1 82 ? 5.060 0.231 -17.405 1.00 92.81 82 LYS A C 1
ATOM 641 O O . LYS A 1 82 ? 5.035 -0.479 -18.410 1.00 92.81 82 LYS A O 1
ATOM 646 N N . HIS A 1 83 ? 4.683 1.507 -17.419 1.00 94.00 83 HIS A N 1
ATOM 647 C CA . HIS A 1 83 ? 4.337 2.207 -18.649 1.00 94.00 83 HIS A CA 1
ATOM 648 C C . HIS A 1 83 ? 5.567 2.398 -19.545 1.00 94.00 83 HIS A C 1
ATOM 650 O O . HIS A 1 83 ? 5.492 2.103 -20.735 1.00 94.00 83 HIS A O 1
ATOM 656 N N . LEU A 1 84 ? 6.704 2.795 -18.968 1.00 92.25 84 LEU A N 1
ATOM 657 C CA . LEU A 1 84 ? 7.968 2.939 -19.690 1.00 92.25 84 LEU A CA 1
ATOM 658 C C . LEU A 1 84 ? 8.429 1.617 -20.311 1.00 92.25 84 LEU A C 1
ATOM 660 O O . LEU A 1 84 ? 8.700 1.579 -21.506 1.00 92.25 84 LEU A O 1
ATOM 664 N N . ALA A 1 85 ? 8.426 0.523 -19.545 1.00 91.25 85 ALA A N 1
ATOM 665 C CA . ALA A 1 85 ? 8.798 -0.802 -20.040 1.00 91.25 85 ALA A CA 1
ATOM 666 C C . ALA A 1 85 ? 7.922 -1.232 -21.230 1.00 91.25 85 ALA A C 1
ATOM 668 O O . ALA A 1 85 ? 8.428 -1.689 -22.252 1.00 91.25 85 ALA A O 1
ATOM 669 N N . ARG A 1 86 ? 6.605 -0.989 -21.147 1.00 93.69 86 ARG A N 1
ATOM 670 C CA . ARG A 1 86 ? 5.670 -1.239 -22.257 1.00 93.69 86 ARG A CA 1
ATOM 671 C C . ARG A 1 86 ? 5.971 -0.389 -23.488 1.00 93.69 86 ARG A C 1
ATOM 673 O O . ARG A 1 86 ? 5.938 -0.923 -24.588 1.00 93.69 86 ARG A O 1
ATOM 680 N N . SER A 1 87 ? 6.256 0.901 -23.305 1.00 95.00 87 SER A N 1
ATOM 681 C CA . SER A 1 87 ? 6.601 1.821 -24.399 1.00 95.00 87 SER A CA 1
ATOM 682 C C . SER A 1 87 ? 7.902 1.410 -25.099 1.00 95.00 87 SER A C 1
ATOM 684 O O . SER A 1 87 ? 8.005 1.460 -26.319 1.00 95.00 87 SER A O 1
ATOM 686 N N . MET A 1 88 ? 8.871 0.913 -24.327 1.00 93.19 88 MET A N 1
ATOM 687 C CA . MET A 1 88 ? 10.149 0.399 -24.827 1.00 93.19 88 MET A CA 1
ATOM 688 C C . MET A 1 88 ? 10.062 -1.033 -25.384 1.00 93.19 88 MET A C 1
ATOM 690 O O . MET A 1 88 ? 11.061 -1.552 -25.872 1.00 93.19 88 MET A O 1
ATOM 694 N N . GLY A 1 89 ? 8.904 -1.699 -25.290 1.00 92.38 89 GLY A N 1
ATOM 695 C CA . GLY A 1 89 ? 8.741 -3.093 -25.715 1.00 92.38 89 GLY A CA 1
ATOM 696 C C . GLY A 1 89 ? 9.523 -4.106 -24.868 1.00 92.38 89 GLY A C 1
ATOM 697 O O . GLY A 1 89 ? 9.800 -5.209 -25.333 1.00 92.38 89 GLY A O 1
ATOM 698 N N . GLN A 1 90 ? 9.891 -3.751 -23.634 1.00 89.62 90 GLN A N 1
ATOM 699 C CA . GLN A 1 90 ? 10.677 -4.587 -22.727 1.00 89.62 90 GLN A CA 1
ATOM 700 C C . GLN A 1 90 ? 9.831 -5.096 -21.548 1.00 89.62 90 GLN A C 1
ATOM 702 O O . GLN A 1 90 ? 8.882 -4.431 -21.116 1.00 89.62 90 GLN A O 1
ATOM 707 N N . PRO A 1 91 ? 10.148 -6.276 -20.984 1.00 87.00 91 PRO A N 1
ATOM 708 C CA . PRO A 1 91 ? 9.507 -6.731 -19.759 1.00 87.00 91 PRO A CA 1
ATOM 709 C C . PRO A 1 91 ? 9.869 -5.811 -18.586 1.00 87.00 91 PRO A C 1
ATOM 711 O O . PRO A 1 91 ? 11.008 -5.369 -18.440 1.00 87.00 91 PRO A O 1
ATOM 714 N N . MET A 1 92 ? 8.888 -5.536 -17.723 1.00 87.31 92 MET A N 1
ATOM 715 C CA . MET A 1 92 ? 9.117 -4.757 -16.507 1.00 87.31 92 MET A CA 1
ATOM 716 C C . MET A 1 92 ? 9.973 -5.557 -15.523 1.00 87.31 92 MET A C 1
ATOM 718 O O . MET A 1 92 ? 9.621 -6.676 -15.145 1.00 87.31 92 MET A O 1
ATOM 722 N N . VAL A 1 93 ? 11.043 -4.934 -15.040 1.00 85.38 93 VAL A N 1
ATOM 723 C CA . VAL A 1 93 ? 11.875 -5.482 -13.971 1.00 85.38 93 VAL A CA 1
ATOM 724 C C . VAL A 1 93 ? 11.089 -5.495 -12.653 1.00 85.38 93 VAL A C 1
ATOM 726 O O . VAL A 1 93 ? 10.463 -4.507 -12.282 1.00 85.38 93 VAL A O 1
ATOM 729 N N . GLY A 1 94 ? 11.100 -6.618 -11.929 1.00 82.94 94 GLY A N 1
ATOM 730 C CA . GLY A 1 94 ? 10.506 -6.691 -10.588 1.00 82.94 94 GLY A CA 1
ATOM 731 C C . GLY A 1 94 ? 8.980 -6.513 -10.543 1.00 82.94 94 GLY A C 1
ATOM 732 O O . GLY A 1 94 ? 8.453 -5.971 -9.569 1.00 82.94 94 GLY A O 1
ATOM 733 N N . ALA A 1 95 ? 8.248 -6.982 -11.560 1.00 87.31 95 ALA A N 1
ATOM 734 C CA . ALA A 1 95 ? 6.786 -6.851 -11.656 1.00 87.31 95 ALA A CA 1
ATOM 735 C C . ALA A 1 95 ? 6.013 -7.364 -10.415 1.00 87.31 95 ALA A C 1
ATOM 737 O O . ALA A 1 95 ? 4.926 -6.861 -10.099 1.00 87.31 95 ALA A O 1
ATOM 738 N N . ASP A 1 96 ? 6.586 -8.306 -9.661 1.00 89.69 96 ASP A N 1
ATOM 739 C CA . ASP A 1 96 ? 6.027 -8.829 -8.409 1.00 89.69 96 ASP A CA 1
ATOM 740 C C . ASP A 1 96 ? 5.836 -7.758 -7.325 1.00 89.69 96 ASP A C 1
ATOM 742 O O . ASP A 1 96 ? 4.920 -7.871 -6.499 1.00 89.69 96 ASP A O 1
ATOM 746 N N . ARG A 1 97 ? 6.631 -6.676 -7.347 1.00 92.12 97 ARG A N 1
ATOM 747 C CA . ARG A 1 97 ? 6.496 -5.531 -6.426 1.00 92.12 97 ARG A CA 1
ATOM 748 C C . ARG A 1 97 ? 5.082 -4.972 -6.441 1.00 92.12 97 ARG A C 1
ATOM 750 O O . ARG A 1 97 ? 4.495 -4.741 -5.385 1.00 92.12 97 ARG A O 1
ATOM 757 N N . ILE A 1 98 ? 4.483 -4.852 -7.628 1.00 93.12 98 ILE A N 1
ATOM 758 C CA . ILE A 1 98 ? 3.119 -4.336 -7.791 1.00 93.12 98 ILE A CA 1
ATOM 759 C C . ILE A 1 98 ? 2.127 -5.209 -7.019 1.00 93.12 98 ILE A C 1
ATOM 761 O O . ILE A 1 98 ? 1.242 -4.691 -6.331 1.00 93.12 98 ILE A O 1
ATOM 765 N N . ARG A 1 99 ? 2.266 -6.537 -7.105 1.00 94.56 99 ARG A N 1
ATOM 766 C CA . ARG A 1 99 ? 1.397 -7.480 -6.392 1.00 94.56 99 ARG A CA 1
ATOM 767 C C . ARG A 1 99 ? 1.578 -7.355 -4.879 1.00 94.56 99 ARG A C 1
ATOM 769 O O . ARG A 1 99 ? 0.580 -7.293 -4.158 1.00 94.56 99 ARG A O 1
ATOM 776 N N . LYS A 1 100 ? 2.820 -7.261 -4.398 1.00 95.50 100 LYS A N 1
ATOM 777 C CA . LYS A 1 100 ? 3.147 -7.109 -2.968 1.00 95.50 100 LYS A CA 1
ATOM 778 C C . LYS A 1 100 ? 2.589 -5.803 -2.383 1.00 95.50 100 LYS A C 1
ATOM 780 O O . LYS A 1 100 ? 1.952 -5.824 -1.325 1.00 95.50 100 LYS A O 1
ATOM 785 N N . VAL A 1 101 ? 2.740 -4.686 -3.097 1.00 96.50 101 VAL A N 1
ATOM 786 C CA . VAL A 1 101 ? 2.212 -3.370 -2.696 1.00 96.50 101 VAL A CA 1
ATOM 787 C C . VAL A 1 101 ? 0.686 -3.388 -2.663 1.00 96.50 101 VAL A C 1
ATOM 789 O O . VAL A 1 101 ? 0.092 -3.040 -1.644 1.00 96.50 101 VAL A O 1
ATOM 792 N N . LYS A 1 102 ? 0.030 -3.880 -3.724 1.00 97.06 102 LYS A N 1
ATOM 793 C CA . LYS A 1 102 ? -1.439 -4.004 -3.767 1.00 97.06 102 LYS A CA 1
ATOM 794 C C . LYS A 1 102 ? -1.983 -4.868 -2.632 1.00 97.06 102 LYS A C 1
ATOM 796 O O . LYS A 1 102 ? -2.986 -4.507 -2.022 1.00 97.06 102 LYS A O 1
ATOM 801 N N . THR A 1 103 ? -1.309 -5.976 -2.330 1.00 97.62 103 THR A N 1
ATOM 802 C CA . THR A 1 103 ? -1.682 -6.874 -1.227 1.00 97.62 103 THR A CA 1
ATOM 803 C C . THR A 1 103 ? -1.593 -6.155 0.119 1.00 97.62 103 THR A C 1
ATOM 805 O O . THR A 1 103 ? -2.532 -6.211 0.911 1.00 97.62 103 THR A O 1
ATOM 808 N N . SER A 1 104 ? -0.504 -5.419 0.349 1.00 97.62 104 SER A N 1
ATOM 809 C CA . SER A 1 104 ? -0.307 -4.620 1.566 1.00 97.62 104 SER A CA 1
ATOM 810 C C . SER A 1 104 ? -1.382 -3.535 1.710 1.00 97.62 104 SER A C 1
ATOM 812 O O . SER A 1 104 ? -1.985 -3.398 2.771 1.00 97.62 104 SER A O 1
ATOM 814 N N . MET A 1 105 ? -1.700 -2.819 0.625 1.00 98.00 105 MET A N 1
ATOM 815 C CA . MET A 1 105 ? -2.756 -1.798 0.614 1.00 98.00 105 MET A CA 1
ATOM 816 C C . MET A 1 105 ? -4.151 -2.386 0.865 1.00 98.00 105 MET A C 1
ATOM 818 O O . MET A 1 105 ? -4.962 -1.768 1.552 1.00 98.00 105 MET A O 1
ATOM 822 N N . ALA A 1 106 ? -4.458 -3.562 0.307 1.00 98.12 106 ALA A N 1
ATOM 823 C CA . ALA A 1 106 ? -5.735 -4.233 0.537 1.00 98.12 106 ALA A CA 1
ATOM 824 C C . ALA A 1 106 ? -5.900 -4.614 2.014 1.00 98.12 106 ALA A C 1
ATOM 826 O O . ALA A 1 106 ? -6.910 -4.266 2.617 1.00 98.12 106 ALA A O 1
ATOM 827 N N . ARG A 1 107 ? -4.873 -5.233 2.610 1.00 98.19 107 ARG A N 1
ATOM 828 C CA . ARG A 1 107 ? -4.858 -5.599 4.035 1.00 98.19 107 ARG A CA 1
ATOM 829 C C . ARG A 1 107 ? -4.990 -4.380 4.945 1.00 98.19 107 ARG A C 1
ATOM 831 O O . ARG A 1 107 ? -5.759 -4.424 5.897 1.00 98.19 107 ARG A O 1
ATOM 838 N N . LEU A 1 108 ? -4.309 -3.280 4.619 1.00 97.81 108 LEU A N 1
ATOM 839 C CA . LEU A 1 108 ? -4.418 -2.026 5.368 1.00 97.81 108 LEU A CA 1
ATOM 840 C C . LEU A 1 108 ? -5.857 -1.497 5.376 1.00 97.81 108 LEU A C 1
ATOM 842 O O . LEU A 1 108 ? -6.382 -1.179 6.441 1.00 97.81 108 LEU A O 1
ATOM 846 N N . LYS A 1 109 ? -6.532 -1.474 4.218 1.00 97.69 109 LYS A N 1
ATOM 847 C CA . LYS A 1 109 ? -7.951 -1.087 4.143 1.00 97.69 109 LYS A CA 1
ATOM 848 C C . LYS A 1 109 ? -8.845 -2.006 4.970 1.00 97.69 109 LYS A C 1
ATOM 850 O O . LYS A 1 109 ? -9.740 -1.510 5.648 1.00 97.69 109 LYS A O 1
ATOM 855 N N . THR A 1 110 ? -8.601 -3.315 4.929 1.00 98.00 110 THR A N 1
ATOM 856 C CA . THR A 1 110 ? -9.350 -4.282 5.737 1.00 98.00 110 THR A CA 1
ATOM 857 C C . THR A 1 110 ? -9.212 -3.973 7.227 1.00 98.00 110 THR A C 1
ATOM 859 O O . THR A 1 110 ? -10.228 -3.807 7.890 1.00 98.00 110 THR A O 1
ATOM 862 N N . VAL A 1 111 ? -7.989 -3.784 7.732 1.00 97.94 111 VAL A N 1
ATOM 863 C CA . VAL A 1 111 ? -7.735 -3.475 9.153 1.00 97.94 111 VAL A CA 1
ATOM 864 C C . VAL A 1 111 ? -8.385 -2.156 9.583 1.00 97.94 111 VAL A C 1
ATOM 866 O O . VAL A 1 111 ? -8.983 -2.076 10.654 1.00 97.94 111 VAL A O 1
ATOM 869 N N . VAL A 1 112 ? -8.315 -1.111 8.755 1.00 97.25 112 VAL A N 1
ATOM 870 C CA . VAL A 1 112 ? -8.966 0.175 9.065 1.00 97.25 112 VAL A CA 1
ATOM 871 C C . VAL A 1 112 ? -10.492 0.029 9.106 1.00 97.25 112 VAL A C 1
ATOM 873 O O . VAL A 1 112 ? -11.141 0.583 9.993 1.00 97.25 112 VAL A O 1
ATOM 876 N N . ASN A 1 113 ? -11.070 -0.749 8.189 1.00 97.81 113 ASN A N 1
ATOM 877 C CA . ASN A 1 113 ? -12.505 -1.021 8.166 1.00 97.81 113 ASN A CA 1
ATOM 878 C C . ASN A 1 113 ? -12.955 -1.869 9.369 1.00 97.81 113 ASN A C 1
ATOM 880 O O . ASN A 1 113 ? -13.973 -1.558 9.979 1.00 97.81 113 ASN A O 1
ATOM 884 N N . GLU A 1 114 ? -12.183 -2.892 9.750 1.00 97.44 114 GLU A N 1
ATOM 885 C CA . GLU A 1 114 ? -12.402 -3.684 10.971 1.00 97.44 114 GLU A CA 1
ATOM 886 C C . GLU A 1 114 ? -12.479 -2.769 12.202 1.00 97.44 114 GLU A C 1
ATOM 888 O O . GLU A 1 114 ? -13.469 -2.794 12.931 1.00 97.44 114 GLU A O 1
ATOM 893 N N . ARG A 1 115 ? -11.488 -1.884 12.385 1.00 97.06 115 ARG A N 1
ATOM 894 C CA . ARG A 1 115 ? -11.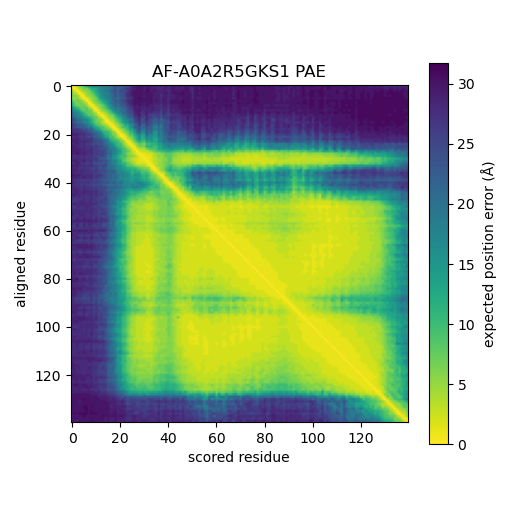463 -0.924 13.502 1.00 97.06 115 ARG A CA 1
ATOM 895 C C . ARG A 1 115 ? -12.655 0.029 13.486 1.00 97.06 115 ARG A C 1
ATOM 897 O O . ARG A 1 115 ? -13.234 0.296 14.533 1.00 97.06 115 ARG A O 1
ATOM 904 N N . SER A 1 116 ? -13.038 0.525 12.308 1.00 96.50 116 SER A N 1
ATOM 905 C CA . SER A 1 116 ? -14.201 1.407 12.175 1.00 96.50 116 SER A CA 1
ATOM 906 C C . SER A 1 116 ? -15.502 0.707 12.571 1.00 96.50 116 SER A C 1
ATOM 908 O O . SER A 1 116 ? -16.340 1.321 13.225 1.00 96.50 116 SER A O 1
ATOM 910 N N . ARG A 1 117 ? -15.661 -0.575 12.221 1.00 97.56 117 ARG A N 1
ATOM 911 C CA . ARG A 1 117 ? -16.824 -1.380 12.621 1.00 97.56 117 ARG A CA 1
ATOM 912 C C . ARG A 1 117 ? -16.883 -1.582 14.131 1.00 97.56 117 ARG A C 1
ATOM 914 O O . ARG A 1 117 ? -17.936 -1.355 14.708 1.00 97.56 117 ARG A O 1
ATOM 921 N N . VAL A 1 118 ? -15.761 -1.940 14.758 1.00 97.12 118 VAL A N 1
ATOM 922 C CA . VAL A 1 118 ? -15.682 -2.118 16.220 1.00 97.12 118 VAL A CA 1
ATOM 923 C C . VAL A 1 118 ? -16.001 -0.815 16.950 1.00 97.12 118 VAL A C 1
ATOM 925 O O . VAL A 1 118 ? -16.801 -0.817 17.874 1.00 97.12 118 VAL A O 1
ATOM 928 N N . TYR A 1 119 ? -15.437 0.310 16.503 1.00 95.94 119 TYR A N 1
ATOM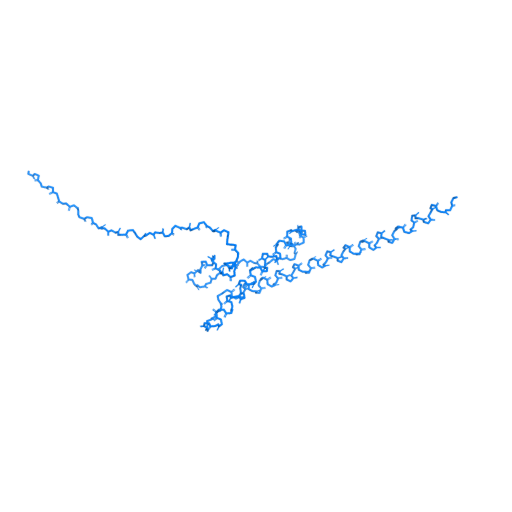 929 C CA . TYR A 1 119 ? -15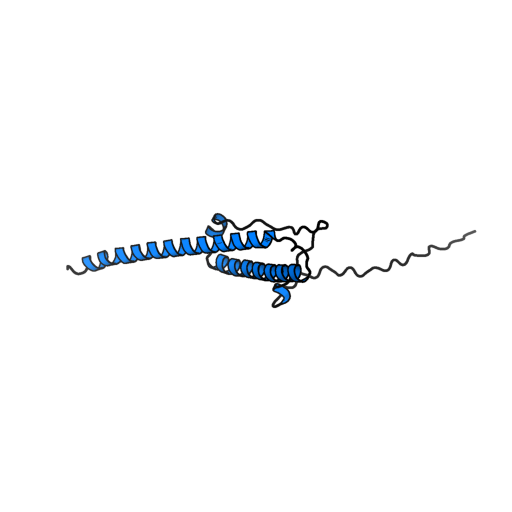.727 1.614 17.102 1.00 95.94 119 TYR A CA 1
ATOM 930 C C . TYR A 1 119 ? -17.218 1.968 17.032 1.00 95.94 119 TYR A C 1
ATOM 932 O O . TYR A 1 119 ? -17.784 2.419 18.022 1.00 95.94 119 TYR A O 1
ATOM 940 N N . LYS A 1 120 ? -17.857 1.749 15.876 1.00 96.69 120 LYS A N 1
ATOM 941 C CA . LYS A 1 120 ? -19.295 2.002 15.708 1.00 96.69 120 LYS A CA 1
ATOM 942 C C . LYS A 1 120 ? -20.136 1.107 16.614 1.00 96.69 120 LYS A C 1
ATOM 944 O O . LYS A 1 120 ? -20.982 1.628 17.322 1.00 96.69 120 LYS A O 1
ATOM 949 N N . ALA A 1 121 ? -19.841 -0.192 16.645 1.00 96.56 121 ALA A N 1
ATOM 950 C CA . ALA A 1 121 ? -20.547 -1.140 17.500 1.00 96.56 121 ALA A CA 1
ATOM 951 C C . ALA A 1 121 ? -20.421 -0.773 18.989 1.00 96.56 121 ALA A C 1
ATOM 953 O O . ALA A 1 121 ? -21.419 -0.740 19.696 1.00 96.56 121 ALA A O 1
ATOM 954 N N . ASN A 1 122 ? -19.220 -0.425 19.461 1.00 95.88 122 ASN A N 1
ATOM 955 C CA . ASN A 1 122 ? -19.018 -0.016 20.854 1.00 95.88 122 ASN A CA 1
ATOM 956 C C . ASN A 1 122 ? -19.766 1.279 21.184 1.00 95.88 122 ASN A C 1
ATOM 958 O O . ASN A 1 122 ? -20.387 1.378 22.234 1.00 95.88 122 ASN A O 1
ATOM 962 N N . LYS A 1 123 ? -19.747 2.253 20.271 1.00 95.00 123 LYS A N 1
ATOM 963 C CA . LYS A 1 123 ? -20.474 3.510 20.448 1.00 95.00 123 LYS A CA 1
ATOM 964 C C . LYS A 1 123 ? -21.990 3.297 20.517 1.00 95.00 123 LYS A C 1
ATOM 966 O O . LYS A 1 123 ? -22.651 3.902 21.349 1.00 95.00 123 LYS A O 1
ATOM 971 N N . GLU A 1 124 ? -22.531 2.428 19.665 1.00 94.44 124 GLU A N 1
ATOM 972 C CA . GLU A 1 124 ? -23.951 2.056 19.685 1.00 94.44 124 GLU A CA 1
ATOM 973 C C . GLU A 1 124 ? -24.351 1.401 21.019 1.00 94.44 124 GLU A C 1
ATOM 975 O O . GLU A 1 124 ? -25.438 1.671 21.522 1.00 94.44 124 GLU A O 1
ATOM 980 N N . LEU A 1 125 ? -23.467 0.596 21.622 1.00 92.06 125 LEU A N 1
ATOM 981 C CA . LEU A 1 125 ? -23.685 0.018 22.953 1.00 92.06 125 LEU A CA 1
ATOM 982 C C . LEU A 1 125 ? -23.676 1.088 24.057 1.00 92.06 125 LEU A C 1
ATOM 984 O O . LEU A 1 125 ? -24.596 1.123 24.868 1.00 92.06 125 LEU A O 1
ATOM 988 N N . GLU A 1 126 ? -22.698 1.998 24.053 1.00 91.94 126 GLU A N 1
ATOM 989 C CA . GLU A 1 126 ? -22.628 3.112 25.016 1.00 91.94 126 GLU A CA 1
ATOM 990 C C . GLU A 1 126 ? -23.871 4.015 24.946 1.00 91.94 126 GLU A C 1
ATOM 992 O O . GLU A 1 126 ? -24.392 4.466 25.967 1.00 91.94 126 GLU A O 1
ATOM 997 N N . ASP A 1 127 ? -24.362 4.291 23.736 1.00 89.69 127 ASP A N 1
ATOM 998 C CA . ASP A 1 127 ? -25.555 5.109 23.527 1.00 89.69 127 ASP A CA 1
ATOM 999 C C . ASP A 1 127 ? -26.847 4.369 23.930 1.00 89.69 127 ASP A C 1
ATOM 1001 O O . ASP A 1 127 ? -27.811 5.017 24.336 1.00 89.69 127 ASP A O 1
ATOM 1005 N N . ALA A 1 128 ? -26.865 3.030 23.889 1.00 88.69 128 ALA A N 1
ATOM 1006 C CA . ALA A 1 128 ? -27.975 2.208 24.378 1.00 88.69 128 ALA A CA 1
ATOM 1007 C C . ALA A 1 128 ? -28.004 2.058 25.911 1.00 88.69 128 ALA A C 1
ATOM 1009 O O . ALA A 1 128 ? -29.076 1.851 26.478 1.00 88.69 128 ALA A O 1
ATOM 1010 N N . GLU A 1 129 ? -26.866 2.189 26.599 1.00 83.62 129 GLU A N 1
ATOM 1011 C CA . GLU A 1 129 ? -26.800 2.142 28.068 1.00 83.62 129 GLU A CA 1
ATOM 1012 C C . GLU A 1 129 ? -27.311 3.442 28.720 1.00 83.62 129 GLU A C 1
ATOM 1014 O O . GLU A 1 129 ? -28.047 3.390 29.709 1.00 83.62 129 GLU A O 1
ATOM 1019 N N . LYS A 1 130 ? -27.006 4.610 28.133 1.00 75.62 130 LYS A N 1
ATOM 1020 C CA . LYS A 1 130 ? -27.436 5.943 28.616 1.00 75.62 130 LYS A CA 1
ATOM 1021 C C . LYS A 1 130 ? -28.940 6.108 28.919 1.00 75.62 130 LYS A C 1
ATOM 1023 O O . LYS A 1 130 ? -29.242 6.659 29.977 1.00 75.62 130 LYS A O 1
ATOM 1028 N N . PRO A 1 131 ? -29.897 5.636 28.092 1.00 67.81 131 PRO A N 1
ATOM 1029 C CA . PRO A 1 131 ? -31.328 5.811 28.366 1.00 67.81 131 PRO A CA 1
ATOM 1030 C C . PRO A 1 131 ? -31.818 5.123 29.650 1.00 67.81 131 PRO A C 1
ATOM 1032 O O . PRO A 1 131 ? -32.872 5.488 30.166 1.00 67.81 131 PRO A O 1
ATOM 1035 N N . SER A 1 132 ? -31.073 4.153 30.195 1.00 60.06 132 SER A N 1
ATOM 1036 C CA . SER A 1 132 ? -31.425 3.516 31.471 1.00 60.06 132 SER A CA 1
ATOM 1037 C C . SER A 1 132 ? -31.069 4.358 32.699 1.00 60.06 132 SER A C 1
ATOM 1039 O O . SER A 1 132 ? -31.732 4.216 33.721 1.00 60.06 132 SER A O 1
ATOM 1041 N N . LEU A 1 133 ? -30.082 5.258 32.607 1.00 58.91 133 LEU A N 1
ATOM 1042 C CA . LEU A 1 133 ? -29.669 6.112 33.727 1.00 58.91 133 LEU A CA 1
ATOM 1043 C C . LEU A 1 133 ? -30.605 7.319 33.883 1.00 58.91 133 LEU A C 1
ATOM 1045 O O . LEU A 1 133 ? -31.037 7.622 34.990 1.00 58.91 133 LEU A O 1
ATOM 1049 N N . GLU A 1 134 ? -31.028 7.935 32.776 1.00 60.25 134 GLU A N 1
ATOM 1050 C CA . GLU A 1 134 ? -31.942 9.091 32.800 1.00 60.25 134 GLU A CA 1
ATOM 1051 C C . GLU A 1 134 ? -33.383 8.729 33.224 1.00 60.25 134 GLU A C 1
ATOM 1053 O O . GLU A 1 134 ? -34.143 9.590 33.668 1.00 60.25 134 GLU A O 1
ATOM 1058 N N . ALA A 1 135 ? -33.776 7.454 33.123 1.00 61.00 135 ALA A N 1
ATOM 1059 C CA . ALA A 1 135 ? -35.102 6.985 33.532 1.00 61.00 135 ALA A CA 1
ATOM 1060 C C . ALA A 1 135 ? -35.240 6.751 35.050 1.00 61.00 135 ALA A C 1
ATOM 1062 O O . ALA A 1 135 ? -36.362 6.709 35.559 1.00 61.00 135 ALA A O 1
ATOM 1063 N N . VAL A 1 136 ? -34.127 6.585 35.776 1.00 58.12 136 VAL A N 1
ATOM 1064 C CA . VAL A 1 136 ? -34.133 6.311 37.226 1.00 58.12 136 VAL A CA 1
ATOM 1065 C C . VAL A 1 136 ? -34.228 7.607 38.037 1.00 58.12 136 VAL A C 1
ATOM 1067 O O . VAL A 1 136 ? -34.905 7.629 39.063 1.00 58.12 136 VAL A O 1
ATOM 1070 N N . ASP A 1 137 ? -33.655 8.703 37.536 1.00 59.31 137 ASP A N 1
ATOM 1071 C CA . ASP A 1 137 ? -33.617 9.993 38.241 1.00 59.31 137 ASP A CA 1
ATOM 1072 C C . ASP A 1 137 ? -34.934 10.791 38.165 1.00 59.31 137 ASP A C 1
ATOM 1074 O O . ASP A 1 137 ? -35.143 11.719 38.941 1.00 59.31 137 ASP A O 1
ATOM 1078 N N . ASN A 1 138 ? -35.867 10.419 37.281 1.00 58.34 138 ASN A N 1
ATOM 1079 C CA . ASN A 1 138 ? -37.111 11.167 37.039 1.00 58.34 138 ASN A CA 1
ATOM 1080 C C . ASN A 1 138 ? -38.338 10.624 37.810 1.00 58.34 138 ASN A C 1
ATOM 1082 O O . ASN A 1 138 ? -39.482 10.906 37.445 1.00 58.34 138 ASN A O 1
ATOM 1086 N N . LYS A 1 139 ? -38.119 9.796 38.844 1.00 52.88 139 LYS A N 1
ATOM 1087 C CA . LYS A 1 139 ? -39.183 9.149 39.643 1.00 52.88 139 LYS A CA 1
ATOM 1088 C C . LYS A 1 139 ? -39.139 9.479 41.146 1.00 52.88 139 LYS A C 1
ATOM 1090 O O . LYS A 1 139 ? -39.744 8.748 41.931 1.00 52.88 139 LYS A O 1
ATOM 1095 N N . ALA A 1 140 ? -38.453 10.552 41.540 1.00 47.06 140 ALA A N 1
ATOM 1096 C CA . ALA A 1 140 ? -38.436 11.070 42.912 1.00 47.06 140 ALA A CA 1
ATOM 1097 C C . ALA A 1 140 ? -39.253 12.362 43.036 1.00 47.06 140 ALA A C 1
ATOM 1099 O O . ALA A 1 140 ? -39.096 13.239 42.159 1.00 47.06 140 ALA A O 1
#

Organism: NCBI:txid2315210

Radius of gyration: 29.54 Å; Cα contacts (8 Å, |Δi|>4): 65; chains: 1; bounding box: 121×27×69 Å

Sequence (140 aa):
MLRAARAAGALAGRRPTVGARPAAVTRGIEEFFDVRGEKSTDGTVETGRAWTADELRLKSFDDLRKLWFILLKEKNMLLTEKHLARSMGQPMVGADRIRKVKTSMARLKTVVNERSRVYKANKELEDAEKPSLEAVDNKA

Foldseek 3Di:
DDDDDDDDDDPPPPDPPPPDDDPPPDDPPCLLECPPQPQPPVSAGDDDAADDLVNLLPDDPVVLVVVLVVLVSVLNSQVSQCVVCVVVVHDRHPNCSNVSSVVNNVSSVVSVVVVVVVVVVVVVVVVVVVVVVVVVVVPD

InterPro domains:
  IPR010729 Large ribosomal subunit protein uL29m, mitochondrial [PF06984] (29-115)
  IPR010729 Large ribosomal subunit protein uL29m, mitochondrial [PTHR21183] (20-129)
  IPR036049 Large ribosomal subunit protein uL29 superfamily [SSF46561] (52-117)
  IPR038340 MRP-L47 superfamily, mitochondrial [G3DSA:6.10.330.20] (24-127)

Mean predicted aligned error: 12.96 Å

Secondary structure (DSSP, 8-state):
---------------------------SGGGGS-SS----TTSPPP--PPPPHHHHHTS-HHHHHHHHHHHHHHHHHHHHHHHHHHHTT-PPTTTHHHHHHHHHHHHHHHHHHHHHHHHHHHHHHHHHHHHHHHTTGGG-

pLDDT: mean 79.9, std 20.09, range [36.62, 98.19]